Protein AF-A0A151SZ94-F1 (afdb_monomer)

InterPro domains:
  IPR027443 Isopenicillin N synthase-like superfamily [G3DSA:2.60.120.330] (1-72)
  IPR044861 Isopenicillin N synthase-like, Fe(2+) 2OG dioxygenase domain [PF03171] (2-70)
  IPR050295 Plant 2-oxoglutarate-dependent oxidoreductases [PTHR47991] (2-63)

pLDDT: mean 79.41, std 14.4, range [43.03, 91.94]

Organism: Cajanus cajan (NCBI:txid3821)

Structure (mmCIF, N/CA/C/O backbone):
data_AF-A0A151SZ94-F1
#
_entry.id   AF-A0A151SZ94-F1
#
loop_
_atom_site.group_PDB
_atom_site.id
_atom_site.type_symbol
_atom_site.label_atom_id
_atom_site.label_alt_id
_atom_site.label_comp_id
_atom_site.label_asym_id
_atom_site.label_entity_id
_atom_site.label_seq_id
_atom_site.pdbx_PDB_ins_code
_atom_site.Cartn_x
_atom_site.Cartn_y
_atom_site.Cartn_z
_atom_site.occupancy
_atom_site.B_iso_or_equiv
_atom_site.auth_seq_id
_atom_site.auth_comp_id
_atom_site.auth_asym_id
_atom_site.auth_atom_id
_atom_site.pdbx_PDB_model_num
ATOM 1 N N . SER A 1 1 ? -2.148 8.184 5.951 1.00 79.50 1 SER A N 1
ATOM 2 C CA . SER A 1 1 ? -1.520 9.018 4.908 1.00 79.50 1 SER A CA 1
ATOM 3 C C . SER A 1 1 ? -2.589 9.803 4.176 1.00 79.50 1 SER A C 1
ATOM 5 O O . SER A 1 1 ? -3.741 9.399 4.247 1.00 79.50 1 SER A O 1
ATOM 7 N N . TYR A 1 2 ? -2.242 10.919 3.531 1.00 85.19 2 TYR A N 1
ATOM 8 C CA . TYR A 1 2 ? -3.178 11.702 2.717 1.00 85.19 2 TYR A CA 1
ATOM 9 C C . TYR A 1 2 ? -2.563 11.942 1.338 1.00 85.19 2 TYR A C 1
ATOM 11 O O . TYR A 1 2 ? -1.512 12.576 1.249 1.00 85.19 2 TYR A O 1
ATOM 19 N N . TYR A 1 3 ? -3.216 11.429 0.296 1.00 85.94 3 TYR A N 1
ATOM 20 C CA . TYR A 1 3 ? -2.801 11.558 -1.100 1.00 85.94 3 TYR A CA 1
ATOM 21 C C . TYR A 1 3 ? -3.835 12.432 -1.827 1.00 85.94 3 TYR A C 1
ATOM 23 O O . TYR A 1 3 ? -4.977 12.005 -2.000 1.00 85.94 3 TYR A O 1
ATOM 31 N N . PRO A 1 4 ? -3.511 13.692 -2.166 1.00 88.31 4 PRO A N 1
ATOM 32 C CA . PRO A 1 4 ? -4.455 14.570 -2.846 1.00 88.31 4 PRO A CA 1
ATOM 33 C C . PRO A 1 4 ? -4.665 14.134 -4.307 1.00 88.31 4 PRO A C 1
ATOM 35 O O . PRO A 1 4 ? -3.765 13.538 -4.898 1.00 88.31 4 PRO A O 1
ATOM 38 N N . PRO A 1 5 ? -5.803 14.494 -4.931 1.00 87.19 5 PRO A N 1
ATOM 39 C CA . PRO A 1 5 ? -6.026 14.242 -6.352 1.00 87.19 5 PRO A CA 1
ATOM 40 C C . PRO A 1 5 ? -4.905 14.832 -7.217 1.00 87.19 5 PRO A C 1
ATOM 42 O O . PRO A 1 5 ? -4.602 16.024 -7.116 1.00 87.19 5 PRO A O 1
ATOM 45 N N . CYS A 1 6 ? -4.317 14.008 -8.084 1.00 84.00 6 CYS A N 1
ATOM 46 C CA . CYS A 1 6 ? -3.289 14.424 -9.032 1.00 84.00 6 CYS A CA 1
ATOM 47 C C . CYS A 1 6 ? -3.887 14.578 -10.443 1.00 84.00 6 CYS A C 1
ATOM 49 O O . CYS A 1 6 ? -4.609 13.684 -10.887 1.00 84.00 6 CYS A O 1
ATOM 51 N N . PRO A 1 7 ? -3.606 15.679 -11.167 1.00 87.44 7 PRO A N 1
ATOM 52 C CA . PRO A 1 7 ? -4.067 15.857 -12.546 1.00 87.44 7 PRO A CA 1
ATOM 53 C C . PRO A 1 7 ? -3.383 14.907 -13.542 1.00 87.44 7 PRO A C 1
ATOM 55 O O . PRO A 1 7 ? -3.962 14.617 -14.585 1.00 87.44 7 PRO A O 1
ATOM 58 N N . GLU A 1 8 ? -2.181 14.417 -13.224 1.00 88.31 8 GLU A N 1
ATOM 59 C CA . GLU A 1 8 ? -1.383 13.524 -14.076 1.00 88.31 8 GLU A CA 1
ATOM 60 C C . GLU A 1 8 ? -0.921 12.285 -13.278 1.00 88.31 8 GLU A C 1
ATOM 62 O O . GLU A 1 8 ? 0.268 12.142 -12.975 1.00 88.31 8 GLU A O 1
ATOM 67 N N . PRO A 1 9 ? -1.847 11.384 -12.897 1.00 82.50 9 PRO A N 1
ATOM 68 C CA . PRO A 1 9 ? -1.536 10.237 -12.041 1.00 82.50 9 PRO A CA 1
ATOM 69 C C . PRO A 1 9 ? -0.542 9.266 -12.694 1.00 82.50 9 PRO A C 1
ATOM 71 O O . PRO A 1 9 ? 0.312 8.725 -12.006 1.00 82.50 9 PRO A O 1
ATOM 74 N N . ASP A 1 10 ? -0.551 9.129 -14.023 1.00 83.75 10 ASP A N 1
ATOM 75 C CA . ASP A 1 10 ? 0.365 8.231 -14.746 1.00 83.75 10 ASP A CA 1
ATOM 76 C C . ASP A 1 10 ? 1.836 8.694 -14.723 1.00 83.75 10 ASP A C 1
ATOM 78 O O . ASP A 1 10 ? 2.742 7.926 -15.053 1.00 83.75 10 ASP A O 1
ATOM 82 N N . LEU A 1 11 ? 2.091 9.957 -14.360 1.00 83.44 11 LEU A N 1
ATOM 83 C CA . LEU A 1 11 ? 3.430 10.556 -14.317 1.00 83.44 11 LEU A CA 1
ATOM 84 C C . LEU A 1 11 ? 3.976 10.704 -12.895 1.00 83.44 11 LEU A C 1
ATOM 86 O O . LEU A 1 11 ? 5.125 11.113 -12.715 1.00 83.44 11 LEU A O 1
ATOM 90 N N . THR A 1 12 ? 3.167 10.402 -11.879 1.00 79.56 12 THR A N 1
ATOM 91 C CA . THR A 1 12 ? 3.517 10.637 -10.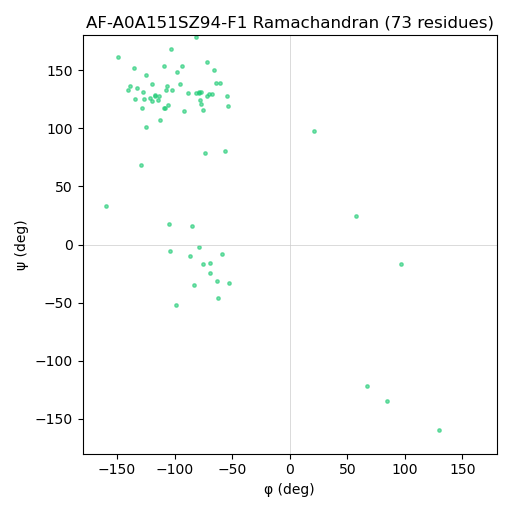477 1.00 79.56 12 THR A CA 1
ATOM 92 C C . THR A 1 12 ? 3.166 9.439 -9.616 1.00 79.56 12 THR A C 1
ATOM 94 O O . THR A 1 12 ? 2.263 8.673 -9.917 1.00 79.56 12 THR A O 1
ATOM 97 N N . LEU A 1 13 ? 3.909 9.268 -8.530 1.00 82.00 13 LEU A N 1
ATOM 98 C CA . LEU A 1 13 ? 3.701 8.192 -7.574 1.00 82.00 13 LEU A CA 1
ATOM 99 C C . LEU A 1 13 ? 3.256 8.824 -6.258 1.00 82.00 13 LEU A C 1
ATOM 101 O O . LEU A 1 13 ? 3.948 9.717 -5.764 1.00 82.00 13 LEU A O 1
ATOM 105 N N . GLY A 1 14 ? 2.147 8.359 -5.679 1.00 82.56 14 GLY A N 1
ATOM 106 C CA . GLY A 1 14 ? 1.741 8.765 -4.334 1.00 82.56 14 GLY A CA 1
ATOM 107 C C . GLY A 1 14 ? 2.793 8.342 -3.306 1.00 82.56 14 GLY A C 1
ATOM 108 O O . GLY A 1 14 ? 3.243 9.147 -2.489 1.00 82.56 14 GLY A O 1
ATOM 109 N N . LEU A 1 15 ? 3.261 7.096 -3.397 1.00 84.94 15 LEU A N 1
ATOM 110 C CA . LEU A 1 15 ? 4.395 6.577 -2.632 1.00 84.94 15 LEU A CA 1
ATOM 111 C C . LEU A 1 15 ? 5.279 5.694 -3.514 1.00 84.94 15 LEU A C 1
ATOM 113 O O . LEU A 1 15 ? 4.769 4.870 -4.267 1.00 84.94 15 LEU A O 1
ATOM 117 N N . GLN A 1 16 ? 6.601 5.851 -3.419 1.00 81.88 16 GLN A N 1
ATOM 118 C CA . GLN A 1 16 ? 7.536 5.018 -4.178 1.00 81.88 16 GLN A CA 1
ATOM 119 C C . GLN A 1 16 ? 7.474 3.5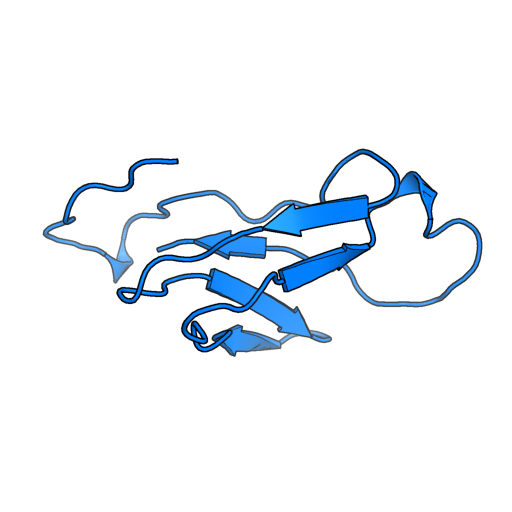49 -3.732 1.00 81.88 16 GLN A C 1
ATOM 121 O O . GLN A 1 16 ? 7.223 3.244 -2.566 1.00 81.88 16 GLN A O 1
ATOM 126 N N . SER A 1 17 ? 7.763 2.650 -4.673 1.00 84.81 17 SER A N 1
ATOM 127 C CA . SER A 1 17 ? 7.912 1.214 -4.435 1.00 84.81 17 SER A CA 1
ATOM 128 C C . SER A 1 17 ? 8.931 0.949 -3.319 1.00 84.81 17 SER A C 1
ATOM 130 O O . SER A 1 17 ? 10.103 1.309 -3.458 1.00 84.81 17 SER A O 1
ATOM 132 N N . HIS A 1 18 ? 8.504 0.316 -2.228 1.00 83.88 18 HIS A N 1
ATOM 133 C CA . HIS A 1 18 ? 9.365 -0.019 -1.090 1.00 83.88 18 HIS A CA 1
ATOM 134 C C . HIS A 1 18 ? 8.891 -1.296 -0.392 1.00 83.88 18 HIS A C 1
ATOM 136 O O . HIS A 1 18 ? 7.738 -1.691 -0.570 1.00 83.88 18 HIS A O 1
ATOM 142 N N . SER A 1 19 ? 9.779 -1.911 0.391 1.00 81.62 19 SER A N 1
ATOM 143 C CA . SER A 1 19 ? 9.416 -2.915 1.394 1.00 81.62 19 SER A CA 1
ATOM 144 C C . SER A 1 19 ? 9.336 -2.261 2.770 1.00 81.62 19 SER A C 1
ATOM 146 O O . SER A 1 19 ? 10.074 -1.314 3.066 1.00 81.62 19 SER A O 1
ATOM 148 N N . ASP A 1 20 ? 8.448 -2.774 3.613 1.00 83.25 20 ASP A N 1
ATOM 149 C CA . ASP A 1 20 ? 8.280 -2.271 4.968 1.00 83.25 20 ASP A CA 1
ATOM 150 C C . ASP A 1 20 ? 9.398 -2.784 5.877 1.00 83.25 20 ASP A C 1
ATOM 152 O O . ASP A 1 20 ? 9.657 -3.985 5.976 1.00 83.25 20 ASP A O 1
ATOM 156 N N . MET A 1 21 ? 10.018 -1.874 6.627 1.00 81.56 21 MET A N 1
ATOM 157 C CA . MET A 1 21 ? 10.915 -2.268 7.708 1.00 81.56 21 MET A CA 1
ATOM 158 C C . MET A 1 21 ? 10.104 -2.674 8.941 1.00 81.56 21 MET A C 1
ATOM 160 O O . MET A 1 21 ? 9.274 -1.909 9.428 1.00 81.56 21 MET A O 1
ATOM 164 N N . GLY A 1 22 ? 10.415 -3.832 9.520 1.00 83.88 22 GLY A N 1
ATOM 165 C CA . GLY A 1 22 ? 9.783 -4.310 10.750 1.00 83.88 22 GLY A CA 1
ATOM 166 C C . GLY A 1 22 ? 9.274 -5.735 10.607 1.00 83.88 22 GLY A C 1
ATOM 167 O O . GLY A 1 22 ? 9.736 -6.472 9.740 1.00 83.88 22 GLY A O 1
ATOM 168 N N . ALA A 1 23 ? 8.334 -6.130 11.465 1.00 84.50 23 ALA A N 1
ATOM 169 C CA . ALA A 1 23 ? 7.756 -7.471 11.432 1.00 84.50 23 ALA A CA 1
ATOM 170 C C . ALA A 1 23 ? 6.400 -7.522 10.713 1.00 84.50 23 ALA A C 1
ATOM 172 O O . ALA A 1 23 ? 6.199 -8.339 9.820 1.00 84.50 23 ALA A O 1
ATOM 173 N N . ILE A 1 24 ? 5.464 -6.655 11.101 1.00 86.81 24 ILE A N 1
ATOM 174 C CA . ILE A 1 24 ? 4.096 -6.636 10.577 1.00 86.81 24 ILE A CA 1
ATOM 175 C C . ILE A 1 24 ? 3.663 -5.182 10.411 1.00 86.81 24 ILE A C 1
ATOM 177 O O . ILE A 1 24 ? 3.794 -4.400 11.355 1.00 86.81 24 ILE A O 1
ATOM 181 N N . THR A 1 25 ? 3.080 -4.860 9.260 1.00 88.19 25 THR A N 1
ATOM 182 C CA . THR A 1 25 ? 2.361 -3.604 9.023 1.00 88.19 25 THR A CA 1
ATOM 183 C C . THR A 1 25 ? 0.864 -3.888 8.974 1.00 88.19 25 THR A C 1
ATOM 185 O O . THR A 1 25 ? 0.415 -4.826 8.314 1.00 88.19 25 THR A O 1
ATOM 188 N N . LEU A 1 26 ? 0.081 -3.076 9.683 1.00 91.12 26 LEU A N 1
ATOM 189 C CA . LEU A 1 26 ? -1.380 -3.100 9.643 1.00 91.12 26 LEU A CA 1
ATOM 190 C C . LEU A 1 26 ? -1.859 -1.840 8.926 1.00 91.12 26 LEU A C 1
ATOM 192 O O . LEU A 1 26 ? -1.608 -0.731 9.398 1.00 91.12 26 LEU A O 1
ATOM 196 N N . LEU A 1 27 ? -2.540 -2.014 7.797 1.00 89.81 27 LEU A N 1
ATOM 197 C CA . LEU A 1 27 ? -3.019 -0.923 6.959 1.00 89.81 27 LEU A CA 1
ATOM 198 C C . LEU A 1 27 ? -4.548 -0.937 6.889 1.00 89.81 27 LEU A C 1
ATOM 200 O O . LEU A 1 27 ? -5.160 -1.951 6.564 1.00 89.81 27 LEU A O 1
ATOM 204 N N . ILE A 1 28 ? -5.155 0.214 7.165 1.00 90.94 28 ILE A N 1
ATOM 205 C CA . ILE A 1 28 ? -6.577 0.473 6.924 1.00 90.94 28 ILE A CA 1
ATOM 206 C C . ILE A 1 28 ? -6.646 1.383 5.702 1.00 90.94 28 ILE A C 1
ATOM 208 O O . ILE A 1 28 ? -6.051 2.463 5.711 1.00 90.94 28 ILE A O 1
ATOM 212 N N . GLN A 1 29 ? -7.318 0.921 4.652 1.00 87.75 29 GLN A N 1
ATOM 213 C CA . GLN A 1 29 ? -7.489 1.673 3.412 1.00 87.75 29 GLN A CA 1
ATOM 214 C C . GLN A 1 29 ? -8.801 2.459 3.437 1.00 87.75 29 GLN A C 1
ATOM 216 O O . GLN A 1 29 ? -9.744 2.085 4.132 1.00 87.75 29 GLN A O 1
ATOM 221 N N . ASP A 1 30 ? -8.839 3.550 2.679 1.00 87.12 30 ASP A N 1
ATOM 222 C CA . ASP A 1 30 ? -10.087 4.213 2.323 1.00 87.12 30 ASP A CA 1
ATOM 223 C C . ASP A 1 30 ? -10.756 3.505 1.131 1.00 87.12 30 ASP A C 1
ATOM 225 O O . ASP A 1 30 ? -10.225 2.546 0.566 1.00 87.12 30 ASP A O 1
ATOM 229 N N . ASP A 1 31 ? -11.924 4.000 0.730 1.00 87.06 31 ASP A N 1
ATOM 230 C CA . ASP A 1 31 ? -12.691 3.431 -0.381 1.00 87.06 31 ASP A CA 1
ATOM 231 C C . ASP A 1 31 ? -12.150 3.843 -1.767 1.00 87.06 31 ASP A C 1
ATOM 233 O O . ASP A 1 31 ? -12.688 3.419 -2.791 1.00 87.06 31 ASP A O 1
ATOM 237 N N . VAL A 1 32 ? -11.103 4.680 -1.826 1.00 86.44 32 VAL A N 1
ATOM 238 C CA . VAL A 1 32 ? -10.507 5.172 -3.082 1.00 86.44 32 VAL A CA 1
ATOM 239 C C . VAL A 1 32 ? -9.509 4.153 -3.637 1.00 86.44 32 VAL A C 1
ATOM 241 O O . VAL A 1 32 ? -9.428 3.957 -4.852 1.00 86.44 32 VAL A O 1
ATOM 244 N N . GLY A 1 33 ? -8.795 3.444 -2.758 1.00 85.31 33 GLY A N 1
ATOM 245 C CA . GLY A 1 33 ? -7.841 2.407 -3.140 1.00 85.31 33 GLY A CA 1
ATOM 246 C C . GLY A 1 33 ? -6.462 2.978 -3.473 1.00 85.31 33 GLY A C 1
ATOM 247 O O . GLY A 1 33 ? -5.909 3.749 -2.702 1.00 85.31 33 GLY A O 1
ATOM 248 N N . GLY A 1 34 ? -5.857 2.531 -4.576 1.00 87.06 34 GLY A N 1
ATOM 249 C CA . GLY A 1 34 ? -4.529 2.988 -5.019 1.00 87.06 34 GLY A CA 1
ATOM 250 C C . GLY A 1 34 ? -3.365 2.083 -4.607 1.00 87.06 34 GLY A C 1
ATOM 251 O O . GLY A 1 34 ? -2.313 2.143 -5.239 1.00 87.06 34 GLY A O 1
ATOM 252 N N . LEU A 1 35 ? -3.566 1.188 -3.633 1.00 89.12 35 LEU A N 1
ATOM 253 C CA . LEU A 1 35 ? -2.551 0.220 -3.222 1.00 89.12 35 LEU A CA 1
ATOM 254 C C . LEU A 1 35 ? -2.325 -0.858 -4.292 1.00 89.12 35 LEU A C 1
ATOM 256 O O . LEU A 1 35 ? -3.255 -1.544 -4.724 1.00 89.12 35 LEU A O 1
ATOM 260 N N . GLN A 1 36 ? -1.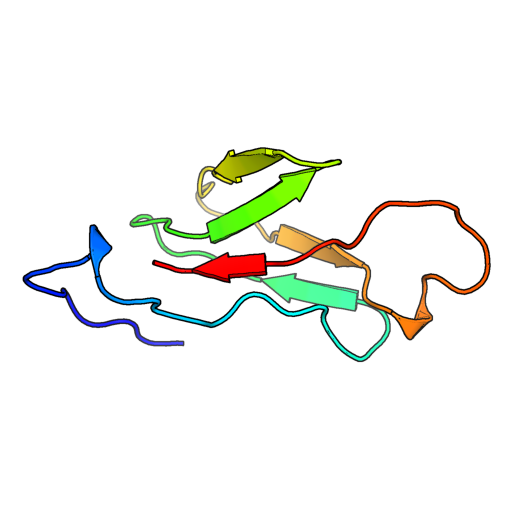066 -1.072 -4.648 1.00 89.50 36 GLN A N 1
ATOM 261 C CA . GLN A 1 36 ? -0.605 -2.171 -5.481 1.00 89.50 36 GLN A CA 1
ATOM 262 C C . GLN A 1 36 ? 0.480 -2.955 -4.754 1.00 89.50 36 GLN A C 1
ATOM 264 O O . GLN A 1 36 ? 1.285 -2.383 -4.019 1.00 89.50 36 GLN A O 1
ATOM 269 N N . VAL A 1 37 ? 0.507 -4.264 -4.988 1.00 88.81 37 VAL A N 1
ATOM 270 C CA . VAL A 1 37 ? 1.543 -5.169 -4.485 1.00 88.81 37 VAL A CA 1
ATOM 271 C C . VAL A 1 37 ? 2.257 -5.838 -5.647 1.00 88.81 37 VAL A C 1
ATOM 273 O O . VAL A 1 37 ? 1.624 -6.269 -6.615 1.00 88.81 37 VAL A O 1
ATOM 276 N N . LEU A 1 38 ? 3.578 -5.942 -5.554 1.00 85.88 38 LEU A N 1
ATOM 277 C CA . LEU A 1 38 ? 4.367 -6.700 -6.514 1.00 85.88 38 LEU A CA 1
ATOM 278 C C . LEU A 1 38 ? 4.259 -8.203 -6.209 1.00 85.88 38 LEU A C 1
ATOM 280 O O . LEU A 1 38 ? 4.536 -8.651 -5.099 1.00 85.88 38 LEU A O 1
ATOM 284 N N . LYS A 1 39 ? 3.840 -8.998 -7.198 1.00 83.81 39 LYS A N 1
ATOM 285 C CA . LYS A 1 39 ? 3.769 -10.463 -7.116 1.00 83.81 39 LYS A CA 1
ATOM 286 C C . LYS A 1 39 ? 4.557 -11.071 -8.272 1.00 83.81 39 LYS A C 1
ATOM 288 O O . LYS A 1 39 ? 4.067 -11.139 -9.399 1.00 83.81 39 LYS A O 1
ATOM 293 N N . GLY A 1 40 ? 5.773 -11.537 -7.985 1.00 83.94 40 GLY A N 1
ATOM 294 C CA . GLY A 1 40 ? 6.730 -11.892 -9.036 1.00 83.94 40 GLY A CA 1
ATOM 295 C C . GLY A 1 40 ? 7.159 -10.624 -9.772 1.00 83.94 40 GLY A C 1
ATOM 296 O O . GLY A 1 40 ? 7.594 -9.681 -9.125 1.00 83.94 40 GLY A O 1
ATOM 297 N N . ASP A 1 41 ? 6.945 -10.573 -11.086 1.00 85.38 41 ASP A N 1
ATOM 298 C CA . ASP A 1 41 ? 7.281 -9.406 -11.919 1.00 85.38 41 ASP A CA 1
ATOM 299 C C . ASP A 1 41 ? 6.040 -8.592 -12.327 1.00 85.38 41 ASP A C 1
ATOM 301 O O . ASP A 1 41 ? 6.055 -7.849 -13.307 1.00 85.38 41 ASP A O 1
ATOM 305 N N . THR A 1 42 ? 4.913 -8.776 -11.634 1.00 87.31 42 THR A N 1
ATOM 306 C CA . THR A 1 42 ? 3.642 -8.127 -11.981 1.00 87.31 42 THR A CA 1
ATOM 307 C C . THR A 1 42 ? 3.042 -7.401 -10.790 1.00 87.31 42 THR A C 1
ATOM 309 O O . THR A 1 42 ? 2.905 -7.962 -9.703 1.00 87.31 42 THR A O 1
ATOM 312 N N . TRP A 1 43 ? 2.643 -6.154 -11.022 1.00 87.81 43 TRP A N 1
ATOM 313 C CA . TRP A 1 43 ? 1.900 -5.345 -10.066 1.00 87.81 43 TRP A CA 1
ATOM 314 C C . TRP A 1 43 ? 0.426 -5.739 -10.055 1.00 87.81 43 TRP A C 1
ATOM 316 O O . TRP A 1 43 ? -0.210 -5.855 -11.104 1.00 87.81 43 TRP A O 1
ATOM 326 N N . VAL A 1 44 ? -0.117 -5.951 -8.860 1.00 89.56 44 VAL A N 1
ATOM 327 C CA . VAL A 1 44 ? -1.513 -6.336 -8.646 1.00 89.56 44 VAL A CA 1
ATOM 328 C C . VAL A 1 44 ? -2.188 -5.288 -7.774 1.00 89.56 44 VAL A C 1
ATOM 330 O O . VAL A 1 44 ? -1.719 -5.005 -6.674 1.00 89.56 44 VAL A O 1
ATOM 333 N N . ASN A 1 45 ? -3.310 -4.741 -8.245 1.00 90.25 45 ASN A N 1
ATOM 334 C CA . ASN A 1 45 ? -4.134 -3.828 -7.455 1.00 90.25 45 ASN A CA 1
ATOM 335 C C . ASN A 1 45 ? -4.779 -4.575 -6.284 1.00 90.25 45 ASN A C 1
ATOM 337 O O . ASN A 1 45 ? -5.433 -5.603 -6.481 1.00 90.25 45 ASN A O 1
ATOM 341 N N . VAL A 1 46 ? -4.648 -4.023 -5.083 1.00 89.88 46 VAL A N 1
ATOM 342 C CA . VAL A 1 46 ? -5.359 -4.493 -3.896 1.00 89.88 46 VAL A CA 1
ATOM 343 C C . VAL A 1 46 ? -6.657 -3.708 -3.792 1.00 89.88 46 VAL A C 1
ATOM 345 O O . VAL A 1 46 ? -6.645 -2.488 -3.627 1.00 89.88 46 VAL A O 1
ATOM 348 N N . GLN A 1 47 ? -7.786 -4.403 -3.924 1.00 89.88 47 GLN A N 1
ATOM 349 C CA . GLN A 1 47 ? -9.085 -3.760 -3.765 1.00 89.88 47 GLN A CA 1
ATOM 350 C C . GLN A 1 47 ? -9.321 -3.419 -2.290 1.00 89.88 47 GLN A C 1
ATOM 352 O O . GLN A 1 47 ? -9.190 -4.315 -1.449 1.00 89.88 47 GLN A O 1
ATOM 357 N N . PRO A 1 48 ? -9.676 -2.162 -1.970 1.00 89.00 48 PRO A N 1
ATOM 358 C CA . PRO A 1 48 ? -10.057 -1.806 -0.616 1.00 89.00 48 PRO A CA 1
ATOM 359 C C . PRO A 1 48 ? -11.332 -2.559 -0.226 1.00 89.00 48 PRO A C 1
ATOM 361 O O . PRO A 1 48 ? -12.257 -2.726 -1.024 1.00 89.00 48 PRO A O 1
ATOM 364 N N . LEU A 1 49 ? -11.356 -3.036 1.013 1.00 91.19 49 LEU A N 1
ATOM 365 C CA . LEU A 1 49 ? -12.498 -3.704 1.621 1.00 91.19 49 LEU A CA 1
ATOM 366 C C . LEU A 1 49 ? -12.958 -2.868 2.808 1.00 91.19 49 LEU A C 1
ATOM 368 O O . LEU A 1 49 ? -12.162 -2.549 3.693 1.00 91.19 49 LEU A O 1
ATOM 372 N N . GLN A 1 50 ? -14.249 -2.548 2.829 1.00 90.56 50 GLN A N 1
ATOM 373 C CA . GLN A 1 50 ? -14.862 -1.854 3.953 1.00 90.56 50 GLN A CA 1
ATOM 374 C C . GLN A 1 50 ? -14.730 -2.700 5.228 1.00 90.56 50 GLN A C 1
ATOM 376 O O . GLN A 1 50 ? -14.883 -3.922 5.189 1.00 90.56 50 GLN A O 1
ATOM 381 N N . ASP A 1 51 ? -14.419 -2.043 6.347 1.00 89.62 51 ASP A N 1
ATOM 382 C CA . ASP A 1 51 ? -14.227 -2.657 7.669 1.00 89.62 51 ASP A CA 1
ATOM 383 C C . ASP A 1 51 ? -13.143 -3.753 7.731 1.00 89.62 51 ASP A C 1
ATOM 385 O O . ASP A 1 51 ? -13.157 -4.615 8.614 1.00 89.62 51 ASP A O 1
ATOM 389 N N . ALA A 1 52 ? -12.173 -3.719 6.813 1.00 91.50 52 ALA A N 1
ATOM 390 C CA . ALA A 1 52 ? -11.052 -4.651 6.788 1.00 91.50 52 ALA A CA 1
ATOM 391 C C . ALA A 1 52 ? -9.726 -3.986 7.180 1.00 91.50 52 ALA A C 1
ATOM 393 O O . ALA A 1 52 ? -9.501 -2.792 6.983 1.00 91.50 52 ALA A O 1
ATOM 394 N N . VAL A 1 53 ? -8.813 -4.808 7.702 1.00 91.94 53 VAL 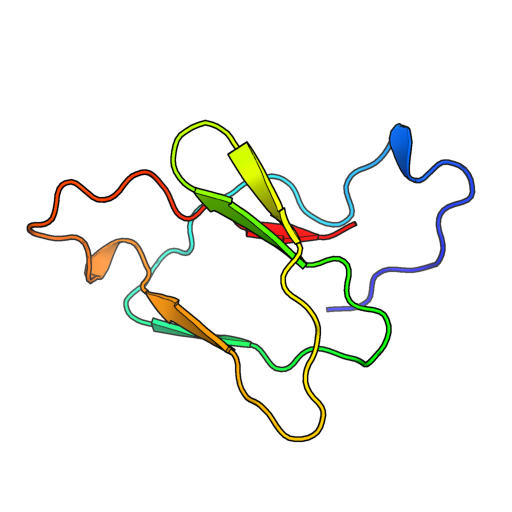A N 1
ATOM 395 C CA . VAL A 1 53 ? -7.411 -4.443 7.924 1.00 91.94 53 VAL A CA 1
ATOM 396 C C . VAL A 1 53 ? -6.556 -5.310 7.016 1.00 91.94 53 VAL A C 1
ATOM 398 O O . VAL A 1 53 ? -6.626 -6.540 7.074 1.00 91.94 53 VAL A O 1
ATOM 401 N N . LEU A 1 54 ? -5.728 -4.676 6.193 1.00 90.62 54 LEU A N 1
ATOM 402 C CA . LEU A 1 54 ? -4.708 -5.359 5.418 1.00 90.62 54 LEU A CA 1
ATOM 403 C C . LEU A 1 54 ? -3.486 -5.612 6.304 1.00 90.62 54 LEU A C 1
ATOM 405 O O . LEU A 1 54 ? -2.978 -4.703 6.960 1.00 90.62 54 LEU A O 1
ATOM 409 N N . VAL A 1 55 ? -3.007 -6.853 6.307 1.00 90.19 55 VAL A N 1
ATOM 410 C CA . VAL A 1 55 ? -1.814 -7.264 7.052 1.00 90.19 55 VAL A CA 1
ATOM 411 C C . VAL A 1 55 ? -0.691 -7.522 6.059 1.00 90.19 55 VAL A C 1
ATOM 413 O O . VAL A 1 55 ? -0.799 -8.421 5.226 1.00 90.19 55 VAL A O 1
ATOM 416 N N . LEU A 1 56 ? 0.386 -6.750 6.163 1.00 87.00 56 LEU A N 1
ATOM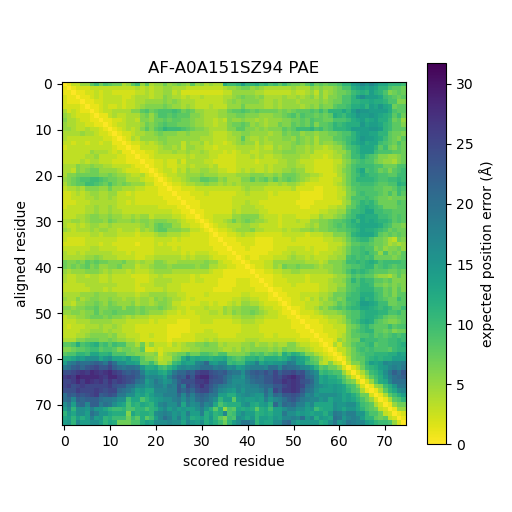 417 C CA . LEU A 1 56 ? 1.605 -6.946 5.385 1.00 87.00 56 LEU A CA 1
ATOM 418 C C . LEU A 1 56 ? 2.689 -7.513 6.298 1.00 87.00 56 LEU A C 1
ATOM 420 O O . LEU A 1 56 ? 2.854 -7.079 7.440 1.00 87.00 56 LEU A O 1
ATOM 424 N N . LEU A 1 57 ? 3.414 -8.504 5.792 1.00 85.81 57 LEU A N 1
ATOM 425 C CA . LEU A 1 57 ? 4.605 -9.025 6.449 1.00 85.81 57 LEU A CA 1
ATOM 426 C C . LEU A 1 57 ? 5.800 -8.204 5.984 1.00 85.81 57 LEU A C 1
ATOM 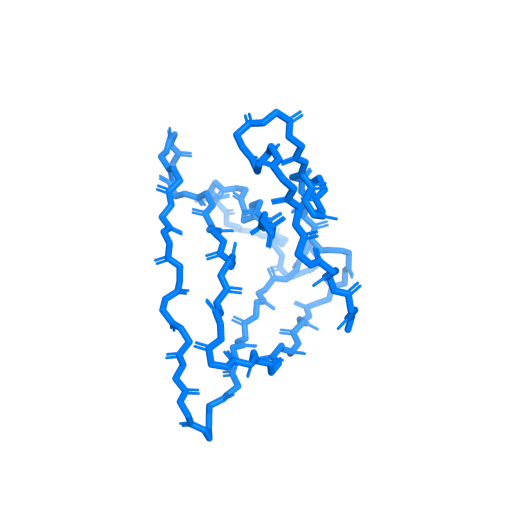428 O O . LEU A 1 57 ? 5.974 -7.993 4.787 1.00 85.81 57 LEU A O 1
ATOM 432 N N . ALA A 1 58 ? 6.584 -7.742 6.945 1.00 82.44 58 ALA A N 1
ATOM 433 C CA . ALA A 1 58 ? 7.719 -6.863 6.722 1.00 82.44 58 ALA A CA 1
ATOM 434 C C . ALA A 1 58 ? 9.044 -7.638 6.818 1.00 82.44 58 ALA A C 1
ATOM 436 O O . ALA A 1 58 ? 9.083 -8.782 7.297 1.00 82.44 58 ALA A O 1
ATOM 437 N N . ASP A 1 59 ? 10.134 -6.999 6.391 1.00 80.00 59 ASP A N 1
ATOM 438 C CA . ASP A 1 59 ? 11.433 -7.632 6.119 1.00 80.00 59 ASP A CA 1
ATOM 439 C C . ASP A 1 59 ? 11.981 -8.481 7.286 1.00 80.00 59 ASP A C 1
ATOM 441 O O . ASP A 1 59 ? 12.625 -9.511 7.088 1.00 80.00 59 ASP A O 1
ATOM 445 N N . GLN A 1 60 ? 11.716 -8.103 8.542 1.00 75.25 60 GLN A N 1
ATOM 446 C CA . GLN A 1 60 ? 12.238 -8.819 9.716 1.00 75.25 60 GLN A CA 1
ATOM 447 C C . GLN A 1 60 ? 11.517 -10.145 9.987 1.00 75.25 60 GLN A C 1
ATOM 449 O O . GLN A 1 60 ? 12.039 -10.986 10.719 1.00 75.25 60 GLN A O 1
ATOM 454 N N . THR A 1 61 ? 10.334 -10.362 9.403 1.00 70.25 61 THR A N 1
ATOM 455 C CA . THR A 1 61 ? 9.683 -11.686 9.391 1.00 70.25 61 THR A CA 1
ATOM 456 C C . THR A 1 61 ? 10.140 -12.555 8.225 1.00 70.25 61 THR A C 1
ATOM 458 O O . THR A 1 61 ? 9.884 -13.760 8.218 1.00 70.25 61 THR A O 1
ATOM 461 N N . GLU A 1 62 ? 10.882 -11.987 7.274 1.00 65.12 62 GLU A N 1
ATOM 462 C CA . GLU A 1 62 ? 11.302 -12.642 6.036 1.00 65.12 62 GLU A CA 1
ATOM 463 C C . GLU A 1 62 ? 12.583 -13.484 6.190 1.00 65.12 62 GLU A C 1
ATOM 465 O O . GLU A 1 62 ? 13.194 -13.913 5.216 1.00 65.12 62 GLU A O 1
ATOM 470 N N . VAL A 1 63 ? 12.973 -13.801 7.431 1.00 57.22 63 VAL A N 1
ATOM 471 C CA . VAL A 1 63 ? 14.243 -14.462 7.784 1.00 57.22 63 VAL A CA 1
ATOM 472 C C . VAL A 1 63 ? 14.449 -15.838 7.124 1.00 57.22 63 VAL A C 1
ATOM 474 O O . VAL A 1 63 ? 15.553 -16.357 7.206 1.00 57.22 63 VAL A O 1
ATOM 477 N N . ASN A 1 64 ? 13.467 -16.445 6.436 1.00 48.78 64 ASN A N 1
ATOM 478 C CA . ASN A 1 64 ? 13.673 -17.743 5.766 1.00 48.78 64 ASN A CA 1
ATOM 479 C C . ASN A 1 64 ? 12.693 -18.125 4.633 1.00 48.78 64 ASN A C 1
ATOM 481 O O . ASN A 1 64 ? 12.416 -19.315 4.453 1.00 48.78 64 ASN A O 1
ATOM 485 N N . LYS A 1 65 ? 12.156 -17.196 3.827 1.00 43.59 65 LYS A N 1
ATOM 486 C CA . LYS A 1 65 ? 11.384 -17.608 2.637 1.00 43.59 65 LYS A CA 1
ATOM 487 C C . LYS A 1 65 ? 11.757 -16.834 1.386 1.00 43.59 65 LYS A C 1
ATOM 489 O O . LYS A 1 65 ? 11.666 -15.621 1.345 1.00 43.59 65 LYS A O 1
ATOM 494 N N . CYS A 1 66 ? 12.109 -17.603 0.358 1.00 44.25 66 CYS A N 1
ATOM 495 C CA . CYS A 1 66 ? 12.125 -17.228 -1.047 1.00 44.25 66 CYS A CA 1
ATOM 496 C C . CYS A 1 66 ? 10.719 -16.726 -1.435 1.00 44.25 66 CYS A C 1
ATOM 498 O O . CYS A 1 66 ? 9.888 -17.485 -1.929 1.00 44.25 66 CYS A O 1
ATOM 500 N N . THR A 1 67 ? 10.418 -15.476 -1.103 1.00 45.06 67 THR A N 1
ATOM 501 C CA . THR A 1 67 ? 9.173 -14.788 -1.435 1.00 45.06 67 THR A CA 1
ATOM 502 C C . THR A 1 67 ? 9.610 -13.501 -2.119 1.00 45.06 67 THR A C 1
ATOM 504 O O . THR A 1 67 ? 10.490 -12.818 -1.607 1.00 45.06 67 THR A O 1
ATOM 507 N N . PRO A 1 68 ? 9.133 -13.208 -3.333 1.00 43.03 68 PRO A N 1
ATOM 508 C CA . PRO A 1 68 ? 9.618 -12.051 -4.058 1.00 43.03 68 PRO A CA 1
ATOM 509 C C . PRO A 1 68 ? 8.991 -10.812 -3.419 1.00 43.03 68 PRO A C 1
ATOM 511 O O . PRO A 1 68 ? 7.771 -10.694 -3.418 1.00 43.03 68 PRO A O 1
ATOM 514 N N . PHE A 1 69 ? 9.832 -9.953 -2.843 1.00 47.56 69 PHE A N 1
ATOM 515 C CA . PHE A 1 69 ? 9.628 -8.520 -2.621 1.00 47.56 69 PHE A CA 1
ATOM 516 C C . PHE A 1 69 ? 8.160 -8.059 -2.624 1.00 47.56 69 PHE A C 1
ATOM 518 O O . PHE A 1 69 ? 7.595 -7.770 -3.681 1.00 47.56 69 PHE A O 1
ATOM 525 N N . LEU A 1 70 ? 7.554 -7.915 -1.441 1.00 51.69 70 LEU A N 1
ATOM 526 C CA . LEU A 1 70 ? 6.297 -7.179 -1.292 1.00 51.69 70 LEU A CA 1
ATOM 527 C C . LEU A 1 70 ? 6.595 -5.687 -1.411 1.00 51.69 70 LEU A C 1
ATOM 529 O O . LEU A 1 70 ? 6.688 -4.973 -0.418 1.00 51.69 70 LEU A O 1
ATOM 533 N N . SER A 1 71 ? 6.769 -5.219 -2.643 1.00 50.81 71 SER A N 1
ATOM 534 C CA . SER A 1 71 ? 6.797 -3.789 -2.871 1.00 50.81 71 SER A CA 1
ATOM 535 C C . SER A 1 71 ? 5.370 -3.265 -2.840 1.00 50.81 71 SER A C 1
ATOM 537 O O . SER A 1 71 ? 4.532 -3.749 -3.604 1.00 50.81 71 SER A O 1
ATOM 539 N N . THR A 1 72 ? 5.083 -2.329 -1.937 1.00 52.56 72 THR A N 1
ATOM 540 C CA . THR A 1 72 ? 3.806 -1.616 -1.936 1.00 52.56 72 THR A CA 1
ATOM 541 C C . THR A 1 72 ? 3.938 -0.296 -2.678 1.00 52.56 72 THR A C 1
ATOM 543 O O . THR A 1 72 ? 4.944 0.410 -2.579 1.00 52.56 72 THR A O 1
ATOM 546 N N . PHE A 1 73 ? 2.922 0.014 -3.471 1.00 54.34 73 PHE A N 1
ATOM 547 C CA . PHE A 1 73 ? 2.839 1.230 -4.265 1.00 54.34 73 PHE A CA 1
ATOM 548 C C . PHE A 1 73 ? 1.461 1.851 -4.056 1.00 54.34 73 PHE A C 1
ATOM 550 O O . PHE A 1 73 ? 0.471 1.131 -4.069 1.00 54.34 73 PHE A O 1
ATOM 557 N N . SER A 1 74 ? 1.394 3.161 -3.832 1.00 55.75 74 SER A N 1
ATOM 558 C CA . SER A 1 74 ? 0.130 3.901 -3.750 1.00 55.75 74 SER A CA 1
ATOM 559 C C . SER A 1 74 ? 0.132 4.952 -4.851 1.00 55.75 74 SER A C 1
ATOM 561 O O . SER A 1 74 ? 1.066 5.758 -4.890 1.00 55.75 74 SER A O 1
ATOM 563 N N . GLN A 1 75 ? -0.874 4.936 -5.732 1.00 51.81 75 GLN A N 1
ATOM 564 C CA . GLN A 1 75 ? -1.218 6.102 -6.5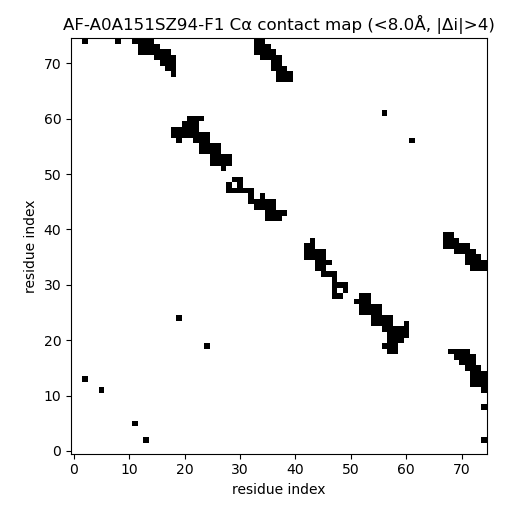64 1.00 51.81 75 GLN A CA 1
ATOM 565 C C . GLN A 1 75 ? -1.968 7.137 -5.737 1.00 51.81 75 GLN A C 1
ATOM 567 O O . GLN A 1 75 ? -2.755 6.710 -4.862 1.00 51.81 75 GLN A O 1
#

Foldseek 3Di:
DDQDDDPCPVVDFSDDWDFDPDAKDKDQDDQVFQKWWDFPNDIDGDHHDPPDIDIDGGDVNPPDDPGPGGTITGD

Nearest PDB structures (foldseek):
  8x7c-assembly2_A  TM=8.299E-01  e=6.904E-04  Zea mays
  5c3p-assembly4_D  TM=8.887E-01  e=2.199E-02  Neurospora crassa
  8y4u-assembly1_A  TM=7.889E-01  e=7.3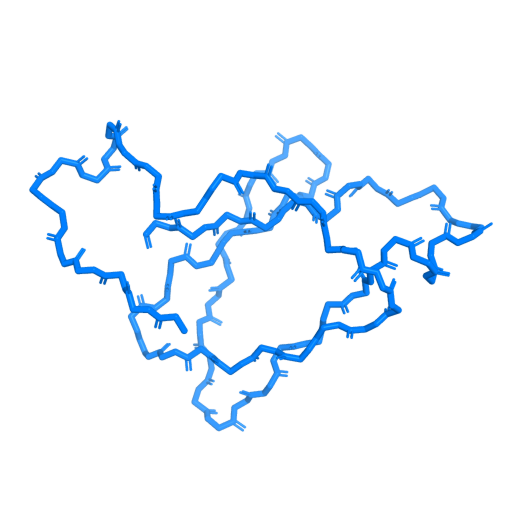73E-03  Oryza sativa Japonica Group
  6jyv-assembly2_B  TM=7.734E-01  e=3.799E-02  Pseudomonas aeruginosa PAO1
  1e5i-assembly1_A  TM=7.623E-01  e=1.009E+00  Streptomyces clavuligerus

Mean predicted aligned error: 6.96 Å

Secondary structure (DSSP, 8-state):
---PPPS-GGG--SEEEEPPSSSEEEE---SS--EEEEETTEEEE----TT--EEEE-GGG-TT-------EEE-

Sequence (75 aa):
SYYPPCPEPDLTLGLQSHSDMGAITLLIQDDVGGLQVLKGDTWVNVQPLQDAVLVLLADQTEVNKCTPFLSTFSQ

Solvent-accessible surface area (backbone atoms only — not comparable to full-atom values): 4819 Å² total; per-residue (Å²): 140,86,80,77,93,62,97,56,58,94,82,51,67,66,39,73,76,41,70,54,86,44,52,71,47,81,44,74,69,58,94,84,49,44,40,28,37,32,57,76,97,41,80,41,78,50,79,56,52,87,99,48,73,48,78,44,82,13,60,68,63,50,82,84,59,102,61,65,64,63,29,42,30,30,91

Radius of gyration: 13.12 Å; Cα contacts (8 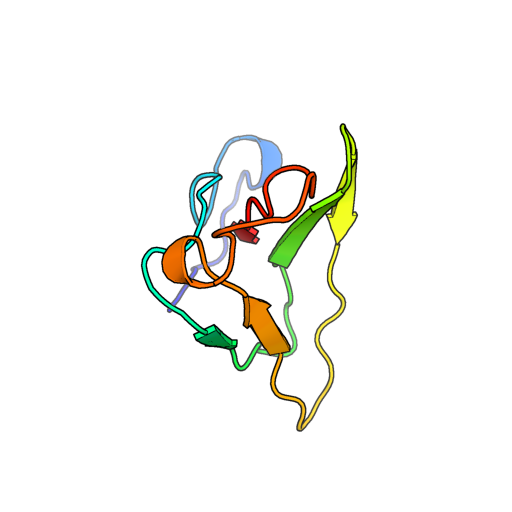Å, |Δi|>4): 120; chains: 1; bounding box: 29×34×26 Å